Protein AF-A0A292PUA2-F1 (afdb_monomer)

Sequence (79 aa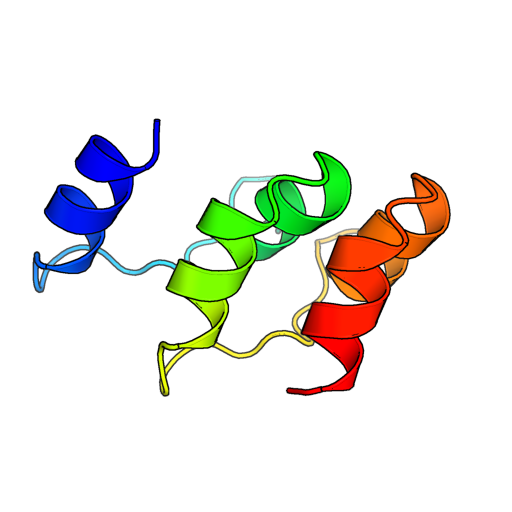):
RTEALQLLLERADVDPNLADSDGQRPLVWAAEKGRTEVLQLLLERADLDPNLADNYGRTPLRWAISRGNTKAIQLLLER

Structure (mmCIF, N/CA/C/O backbone):
data_AF-A0A292PUA2-F1
#
_entry.id   AF-A0A292PUA2-F1
#
loop_
_atom_site.group_PDB
_atom_site.id
_atom_site.type_symbol
_atom_site.label_atom_id
_atom_site.label_alt_id
_atom_site.label_comp_id
_atom_site.label_asym_id
_atom_site.label_entity_id
_atom_site.label_seq_id
_atom_site.pdbx_PDB_ins_code
_atom_site.Cartn_x
_atom_site.Cartn_y
_atom_site.Cartn_z
_atom_site.occupancy
_atom_site.B_iso_or_equiv
_atom_site.auth_seq_id
_atom_site.auth_comp_id
_atom_site.auth_asym_id
_atom_site.auth_atom_id
_atom_site.pdbx_PDB_model_num
ATOM 1 N N . ARG A 1 1 ? -7.890 13.116 1.920 1.00 68.19 1 ARG A N 1
ATOM 2 C CA . ARG A 1 1 ? -9.343 13.066 1.674 1.00 68.19 1 ARG A CA 1
ATOM 3 C C . ARG A 1 1 ? -9.589 11.905 0.721 1.00 68.19 1 ARG A C 1
ATOM 5 O O . ARG A 1 1 ? -9.006 11.916 -0.355 1.00 68.19 1 ARG A O 1
ATOM 12 N N . THR A 1 2 ? -10.298 10.871 1.166 1.00 89.56 2 THR A N 1
ATOM 13 C CA . THR A 1 2 ? -10.465 9.574 0.476 1.00 89.56 2 THR A CA 1
ATOM 14 C C . THR A 1 2 ? -11.691 9.510 -0.439 1.00 89.56 2 THR A C 1
ATOM 16 O O . THR A 1 2 ? -11.811 8.572 -1.215 1.00 89.56 2 THR A O 1
ATOM 19 N N . GLU A 1 3 ? -12.552 10.527 -0.415 1.00 91.56 3 GLU A N 1
ATOM 20 C CA . GLU A 1 3 ? -13.801 10.609 -1.194 1.00 91.56 3 GLU A CA 1
ATOM 21 C C . GLU A 1 3 ? -13.588 10.346 -2.698 1.00 91.56 3 GLU A C 1
ATOM 23 O O . GLU A 1 3 ? -14.307 9.560 -3.304 1.00 91.56 3 GLU A O 1
ATOM 28 N N . ALA A 1 4 ? -12.550 10.934 -3.304 1.00 91.75 4 ALA A N 1
ATOM 29 C CA . ALA A 1 4 ? -12.243 10.709 -4.719 1.00 91.75 4 ALA A CA 1
ATOM 30 C C . ALA A 1 4 ? -11.839 9.253 -5.021 1.00 91.75 4 ALA A C 1
ATOM 32 O O . ALA A 1 4 ? -12.153 8.739 -6.088 1.00 91.75 4 ALA A O 1
ATOM 33 N N . LEU A 1 5 ? -11.159 8.583 -4.083 1.00 91.12 5 LEU A N 1
ATOM 34 C CA . LEU A 1 5 ? -10.803 7.172 -4.226 1.00 91.12 5 LEU A CA 1
ATOM 35 C C . LEU A 1 5 ? -12.047 6.287 -4.141 1.00 91.12 5 LEU A C 1
ATOM 37 O O . LEU A 1 5 ? -12.178 5.373 -4.944 1.00 91.12 5 LEU A O 1
ATOM 41 N N . GLN A 1 6 ? -12.959 6.569 -3.209 1.00 91.62 6 GLN A N 1
ATOM 42 C CA . GLN A 1 6 ? -14.216 5.825 -3.082 1.00 91.62 6 GLN A CA 1
ATOM 43 C C . GLN A 1 6 ? -15.030 5.906 -4.377 1.00 91.62 6 GLN A C 1
ATOM 45 O O . GLN A 1 6 ? -15.382 4.872 -4.936 1.00 91.62 6 GLN A O 1
ATOM 50 N N . LEU A 1 7 ? -15.193 7.114 -4.929 1.00 93.31 7 LEU A N 1
ATOM 51 C CA . LEU A 1 7 ? -15.876 7.319 -6.211 1.00 93.31 7 LEU A CA 1
ATOM 52 C C . LEU A 1 7 ? -15.209 6.574 -7.378 1.00 93.31 7 LEU A C 1
ATOM 54 O O . LEU A 1 7 ? -15.895 6.133 -8.295 1.00 93.31 7 LEU A O 1
ATOM 58 N N . LEU A 1 8 ? -13.878 6.437 -7.375 1.00 91.31 8 LEU A N 1
ATOM 59 C CA . LEU A 1 8 ? -13.168 5.658 -8.394 1.00 91.31 8 LEU A CA 1
ATOM 60 C C . LEU A 1 8 ? -13.378 4.151 -8.212 1.00 91.31 8 LEU A C 1
ATOM 62 O O . LEU A 1 8 ? -13.618 3.460 -9.195 1.00 91.31 8 LEU A O 1
ATOM 66 N N . LEU A 1 9 ? -13.311 3.647 -6.977 1.00 89.44 9 LEU A N 1
ATOM 67 C CA . LEU A 1 9 ? -13.443 2.217 -6.676 1.00 89.44 9 LEU A CA 1
ATOM 68 C C . LEU A 1 9 ? -14.862 1.671 -6.896 1.00 89.44 9 LEU A C 1
ATOM 70 O O . LEU A 1 9 ? -15.011 0.464 -7.081 1.00 89.44 9 LEU A O 1
ATOM 74 N N . GLU A 1 10 ? -15.880 2.535 -6.896 1.00 90.38 10 GLU A N 1
ATOM 75 C CA . GLU A 1 10 ? -17.266 2.190 -7.248 1.00 90.38 10 GLU A CA 1
ATOM 76 C C . GLU A 1 10 ? -17.461 1.918 -8.747 1.00 90.38 10 GLU A C 1
ATOM 78 O O . GLU A 1 10 ? -18.462 1.320 -9.150 1.00 90.38 10 GLU A O 1
ATOM 83 N N . ARG A 1 11 ? -16.523 2.343 -9.601 1.00 91.88 11 ARG A N 1
ATOM 84 C CA . ARG A 1 11 ? -16.640 2.140 -11.042 1.00 91.88 11 ARG A CA 1
ATOM 85 C C . ARG A 1 11 ? -16.148 0.754 -11.445 1.00 91.88 11 ARG A C 1
ATOM 87 O O . ARG A 1 11 ? -15.052 0.337 -11.085 1.00 91.88 11 ARG A O 1
ATOM 94 N N . ALA A 1 12 ? -16.929 0.073 -12.281 1.00 87.56 12 ALA A N 1
ATOM 95 C CA . ALA A 1 12 ? -16.593 -1.264 -12.774 1.00 87.56 12 ALA A CA 1
ATOM 96 C C . ALA A 1 12 ? -15.386 -1.296 -13.734 1.00 87.56 12 ALA A C 1
ATOM 98 O O . ALA A 1 12 ? -14.809 -2.358 -13.943 1.00 87.56 12 ALA A O 1
ATOM 99 N N . ASP A 1 13 ? -15.013 -0.160 -14.333 1.00 89.81 13 ASP A N 1
ATOM 100 C CA . ASP A 1 13 ? -13.887 -0.040 -15.268 1.00 89.81 13 ASP A CA 1
ATOM 101 C C . ASP A 1 13 ? -12.546 0.276 -14.583 1.00 89.81 13 ASP A C 1
ATOM 103 O O . ASP A 1 13 ? -11.522 0.378 -15.257 1.00 89.81 13 ASP A O 1
ATOM 107 N N . VAL A 1 14 ? -12.536 0.433 -13.256 1.00 88.56 14 VAL A N 1
ATOM 108 C CA . VAL A 1 14 ? -11.328 0.723 -12.479 1.00 88.56 14 VAL A CA 1
AT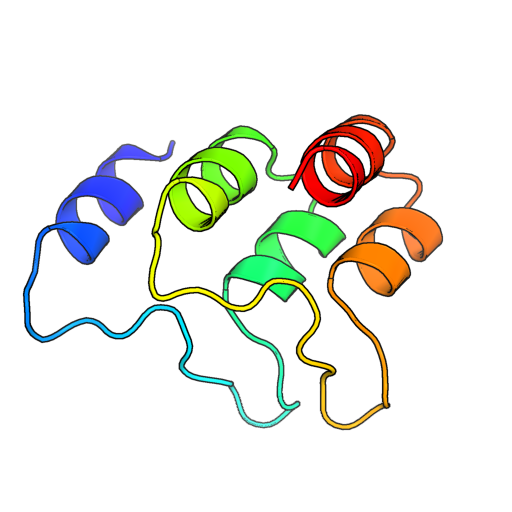OM 109 C C . VAL A 1 14 ? -10.795 -0.560 -11.853 1.00 88.56 14 VAL A C 1
ATOM 111 O O . VAL A 1 14 ? -11.428 -1.150 -10.979 1.00 88.56 14 VAL A O 1
ATOM 114 N N . ASP A 1 15 ? -9.586 -0.948 -12.254 1.00 88.75 15 ASP A N 1
ATOM 115 C CA . ASP A 1 15 ? -8.838 -2.033 -11.624 1.00 88.75 15 ASP A CA 1
ATOM 116 C C . ASP A 1 15 ? -7.763 -1.462 -10.669 1.00 88.75 15 ASP A C 1
ATOM 118 O O . ASP A 1 15 ? -6.763 -0.893 -11.124 1.00 88.75 15 ASP A O 1
ATOM 122 N N . PRO A 1 16 ? -7.929 -1.594 -9.336 1.00 86.69 16 PRO A N 1
ATOM 123 C CA . PRO A 1 16 ? -6.961 -1.102 -8.357 1.00 86.69 16 PRO A CA 1
ATOM 124 C C . PRO A 1 16 ? -5.694 -1.966 -8.257 1.00 86.69 16 PRO A C 1
ATOM 126 O O . PRO A 1 16 ? -4.796 -1.630 -7.485 1.00 86.69 16 PRO A O 1
ATOM 129 N N . ASN A 1 17 ? -5.604 -3.069 -9.005 1.00 86.75 17 ASN A N 1
ATOM 130 C CA . ASN A 1 17 ? -4.422 -3.924 -9.079 1.00 86.75 17 ASN A CA 1
ATOM 131 C C . ASN A 1 17 ? -3.443 -3.520 -10.187 1.00 86.75 17 ASN A C 1
ATOM 133 O O . ASN A 1 17 ? -2.363 -4.113 -10.278 1.00 86.75 17 ASN A O 1
ATOM 137 N N . LEU A 1 18 ? -3.785 -2.526 -11.012 1.00 90.88 18 LEU A N 1
ATOM 138 C CA . LEU A 1 18 ? -2.895 -2.054 -12.064 1.00 90.88 18 LEU A CA 1
ATOM 139 C C . LEU A 1 18 ? -1.596 -1.511 -11.470 1.00 90.88 18 LEU A C 1
ATOM 141 O O . LEU A 1 18 ? -1.590 -0.708 -10.533 1.00 90.88 18 LEU A O 1
ATOM 145 N N . ALA A 1 19 ? -0.494 -1.985 -12.036 1.00 93.88 19 ALA A N 1
ATOM 146 C CA . ALA A 1 19 ? 0.839 -1.559 -11.672 1.00 93.88 19 ALA A CA 1
ATOM 147 C C . ALA A 1 19 ? 1.313 -0.437 -12.600 1.00 93.88 19 ALA A C 1
ATOM 149 O O . ALA A 1 19 ? 1.022 -0.442 -13.798 1.00 93.88 19 ALA A O 1
ATOM 150 N N . ASP A 1 20 ? 2.062 0.510 -12.046 1.00 95.00 20 ASP A N 1
ATOM 151 C CA . ASP A 1 20 ? 2.814 1.482 -12.830 1.00 95.00 20 ASP A CA 1
ATOM 152 C C . ASP A 1 20 ? 4.084 0.861 -13.449 1.00 95.00 20 ASP A C 1
ATOM 154 O O . ASP A 1 20 ? 4.323 -0.349 -13.384 1.00 95.00 20 ASP A O 1
ATOM 158 N N . SER A 1 21 ? 4.918 1.695 -14.074 1.00 97.12 21 SER A N 1
ATOM 159 C CA . SER A 1 21 ? 6.162 1.270 -14.728 1.00 97.12 21 SER A CA 1
ATOM 160 C C . SER A 1 21 ? 7.179 0.623 -13.784 1.00 97.12 21 SER A C 1
ATOM 162 O O . SER A 1 21 ? 8.034 -0.132 -14.243 1.00 97.12 21 SER A O 1
ATOM 164 N N . ASP A 1 22 ? 7.095 0.898 -12.483 1.00 96.0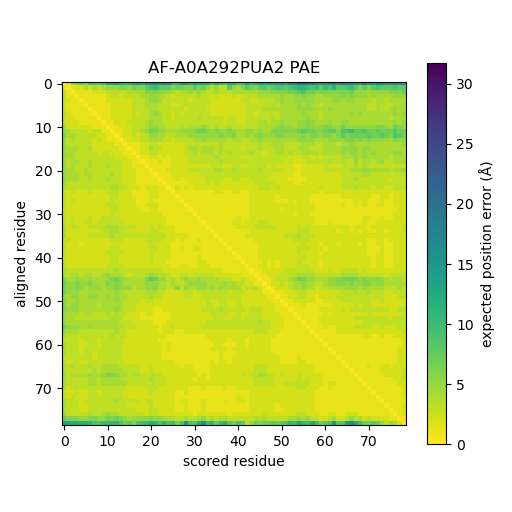0 22 ASP A N 1
ATOM 165 C CA . ASP A 1 22 ? 7.956 0.311 -11.457 1.00 96.00 22 ASP A CA 1
ATOM 166 C C . ASP A 1 22 ? 7.351 -0.967 -10.854 1.00 96.00 22 ASP A C 1
ATOM 168 O O . ASP A 1 22 ? 7.922 -1.563 -9.938 1.00 96.00 22 ASP A O 1
ATOM 172 N N . GLY A 1 23 ? 6.208 -1.426 -11.369 1.00 95.94 23 GLY A N 1
ATOM 173 C CA . GLY A 1 23 ? 5.476 -2.552 -10.803 1.00 95.94 23 GLY A CA 1
ATOM 174 C C . GLY A 1 23 ? 4.713 -2.169 -9.530 1.00 95.94 23 GLY A C 1
ATOM 175 O O . GLY A 1 23 ? 4.178 -3.047 -8.852 1.00 95.94 23 GLY A O 1
ATOM 176 N N . GLN A 1 24 ? 4.659 -0.881 -9.173 1.00 95.50 24 GLN A N 1
ATOM 177 C CA . GLN A 1 24 ? 4.000 -0.434 -7.955 1.00 95.50 24 GLN A CA 1
ATOM 178 C C . GLN A 1 24 ? 2.506 -0.2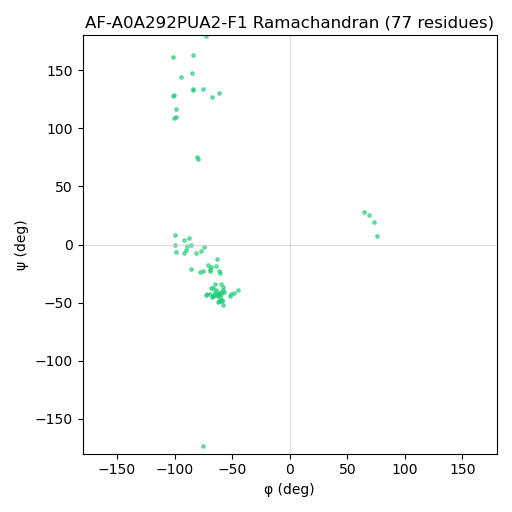65 -8.186 1.00 95.50 24 GLN A C 1
ATOM 180 O O . GLN A 1 24 ? 2.044 0.326 -9.158 1.00 95.50 24 GLN A O 1
ATOM 185 N N . ARG A 1 25 ? 1.737 -0.805 -7.247 1.00 95.12 25 ARG A N 1
ATOM 186 C CA . ARG A 1 25 ? 0.274 -0.760 -7.239 1.00 95.12 25 ARG A CA 1
ATOM 187 C C . ARG A 1 25 ? -0.213 0.307 -6.261 1.00 95.12 25 ARG A C 1
ATOM 189 O O . ARG A 1 25 ? 0.524 0.648 -5.331 1.00 95.12 25 ARG A O 1
ATOM 196 N N . PRO A 1 26 ? -1.467 0.780 -6.367 1.00 95.12 26 PRO A N 1
ATOM 197 C CA . PRO A 1 26 ? -2.067 1.695 -5.395 1.00 95.12 26 PRO A CA 1
ATOM 198 C C . PRO A 1 26 ? -1.832 1.306 -3.924 1.00 95.12 26 PRO A C 1
ATOM 200 O O . PRO A 1 26 ? -1.529 2.171 -3.099 1.00 95.12 26 PRO A O 1
ATOM 203 N N . LEU A 1 27 ? -1.884 0.007 -3.598 1.00 96.25 27 LEU A N 1
ATOM 204 C CA . LEU A 1 27 ? -1.621 -0.490 -2.245 1.00 96.25 27 LEU A CA 1
ATOM 205 C C . LEU A 1 27 ? -0.169 -0.244 -1.783 1.00 96.25 27 LEU A C 1
ATOM 207 O O . LEU A 1 27 ? 0.048 0.132 -0.630 1.00 96.25 27 LEU A O 1
ATOM 211 N N . VAL A 1 28 ? 0.820 -0.397 -2.674 1.00 97.00 28 VAL A N 1
ATOM 212 C CA . VAL A 1 28 ? 2.240 -0.113 -2.386 1.00 97.00 28 VAL A CA 1
ATOM 213 C C . VAL A 1 28 ? 2.413 1.355 -2.012 1.00 97.00 28 VAL A C 1
ATOM 215 O O . VAL A 1 28 ? 2.992 1.664 -0.970 1.00 97.00 28 VAL A O 1
ATOM 218 N N . TRP A 1 29 ? 1.843 2.258 -2.809 1.00 96.12 29 TRP A N 1
ATOM 219 C CA . TRP A 1 29 ? 1.890 3.695 -2.550 1.00 96.12 29 TRP A CA 1
ATOM 220 C C . TRP A 1 29 ? 1.208 4.067 -1.227 1.00 96.12 29 TRP A C 1
ATOM 222 O O . TRP A 1 29 ? 1.743 4.862 -0.449 1.00 96.12 29 TRP A O 1
ATOM 232 N N . ALA A 1 30 ? 0.053 3.470 -0.923 1.00 96.31 30 ALA A N 1
ATOM 233 C CA . ALA A 1 30 ? -0.646 3.699 0.340 1.00 96.31 30 ALA A CA 1
ATOM 234 C C . ALA A 1 30 ? 0.186 3.246 1.553 1.00 96.31 30 ALA A C 1
ATOM 236 O O . ALA A 1 30 ? 0.289 3.981 2.541 1.00 96.31 30 ALA A O 1
ATOM 237 N N . ALA A 1 31 ? 0.825 2.078 1.452 1.00 97.75 31 ALA A N 1
ATOM 238 C CA . ALA A 1 31 ? 1.684 1.507 2.483 1.00 97.75 31 ALA A CA 1
ATOM 239 C C . ALA A 1 31 ? 2.970 2.324 2.685 1.00 97.75 31 ALA A C 1
ATOM 241 O O . ALA A 1 31 ? 3.337 2.645 3.818 1.00 97.75 31 ALA A O 1
ATOM 242 N N . GLU A 1 32 ? 3.626 2.729 1.594 1.00 96.75 32 GLU A N 1
ATOM 243 C CA . GLU A 1 32 ? 4.840 3.547 1.613 1.00 96.75 32 GLU A CA 1
ATOM 244 C C . GLU A 1 32 ? 4.582 4.939 2.214 1.00 96.75 32 GLU A C 1
ATOM 246 O O . GLU A 1 32 ? 5.369 5.437 3.020 1.00 96.75 32 GLU A O 1
ATOM 251 N N . LYS A 1 33 ? 3.469 5.585 1.848 1.00 96.25 33 LYS A N 1
ATOM 252 C CA . LYS A 1 33 ? 3.128 6.933 2.332 1.00 96.25 33 LYS A CA 1
ATOM 253 C C . LYS A 1 33 ? 2.389 6.937 3.674 1.00 96.25 33 LYS A C 1
ATOM 255 O O . LYS A 1 33 ? 2.025 8.012 4.148 1.00 96.25 33 LYS A O 1
ATOM 260 N N . GLY A 1 34 ? 2.120 5.770 4.264 1.00 96.00 34 GLY A N 1
ATOM 261 C CA . GLY A 1 34 ? 1.408 5.652 5.539 1.00 96.00 34 GLY A CA 1
ATOM 262 C C . GLY A 1 34 ? -0.037 6.156 5.471 1.00 96.00 34 GLY A C 1
ATOM 263 O O . GLY A 1 34 ? -0.580 6.631 6.467 1.00 96.00 34 GLY A O 1
ATOM 264 N N . ARG A 1 35 ? -0.668 6.096 4.292 1.00 96.44 35 ARG A N 1
ATOM 265 C CA . ARG A 1 35 ? -2.047 6.551 4.063 1.00 96.44 35 ARG A CA 1
ATOM 266 C C . ARG A 1 35 ? -3.024 5.481 4.550 1.00 96.44 35 ARG A C 1
ATOM 268 O O . ARG A 1 35 ? -3.636 4.791 3.745 1.00 96.44 35 ARG A O 1
ATOM 275 N N . THR A 1 36 ? -3.160 5.341 5.865 1.00 95.81 36 THR A N 1
ATOM 276 C CA . THR A 1 36 ? -3.907 4.242 6.504 1.00 95.81 36 THR A CA 1
ATOM 277 C C . THR A 1 36 ? -5.360 4.133 6.053 1.00 95.81 36 THR A C 1
ATOM 279 O O . THR A 1 36 ? -5.813 3.031 5.791 1.00 95.81 36 THR A O 1
ATOM 282 N N . GLU A 1 37 ? -6.073 5.250 5.889 1.00 95.81 37 GLU A N 1
ATOM 283 C CA . GLU A 1 37 ? -7.468 5.234 5.412 1.00 95.81 37 GLU A CA 1
ATOM 284 C C . GLU A 1 37 ? -7.579 4.718 3.969 1.00 95.81 37 GLU A C 1
ATOM 286 O O . GLU A 1 37 ? -8.462 3.932 3.650 1.00 95.81 37 GLU A O 1
ATOM 291 N N . VAL A 1 38 ? -6.656 5.129 3.092 1.00 95.75 38 VAL A N 1
ATOM 292 C CA . VAL A 1 38 ? -6.582 4.630 1.708 1.00 95.75 38 VAL A CA 1
ATOM 293 C C . VAL A 1 38 ? -6.231 3.145 1.700 1.00 95.75 38 VAL A C 1
ATOM 295 O O . VAL A 1 38 ? -6.828 2.376 0.957 1.00 95.75 38 VAL A O 1
ATOM 298 N N . LEU A 1 39 ? -5.265 2.751 2.530 1.00 95.75 39 LEU A N 1
ATOM 299 C CA . LEU A 1 39 ? -4.821 1.369 2.655 1.00 95.75 39 LEU A CA 1
ATOM 300 C C . LEU A 1 39 ? -5.972 0.463 3.105 1.00 95.75 39 LEU A C 1
ATOM 302 O O . LEU A 1 39 ? -6.189 -0.576 2.496 1.00 95.75 39 LEU A O 1
ATOM 306 N N . GLN A 1 40 ? -6.742 0.889 4.107 1.00 95.38 40 GLN A N 1
ATOM 307 C CA . GLN A 1 40 ? -7.904 0.157 4.602 1.00 95.38 40 GLN A CA 1
ATOM 308 C C . GLN A 1 40 ? -8.979 -0.007 3.517 1.00 95.38 40 GLN A C 1
ATOM 310 O O . GLN A 1 40 ? -9.389 -1.132 3.250 1.00 95.38 40 GLN A O 1
ATOM 315 N N . LEU A 1 41 ? -9.349 1.076 2.821 1.00 94.06 41 LEU A N 1
ATOM 316 C CA . LEU A 1 41 ? -10.327 1.021 1.723 1.00 94.06 41 LEU A CA 1
ATOM 317 C C . LEU A 1 41 ? -9.909 0.063 0.598 1.00 94.06 41 LEU A C 1
ATOM 319 O O . LEU A 1 41 ? -10.749 -0.603 0.001 1.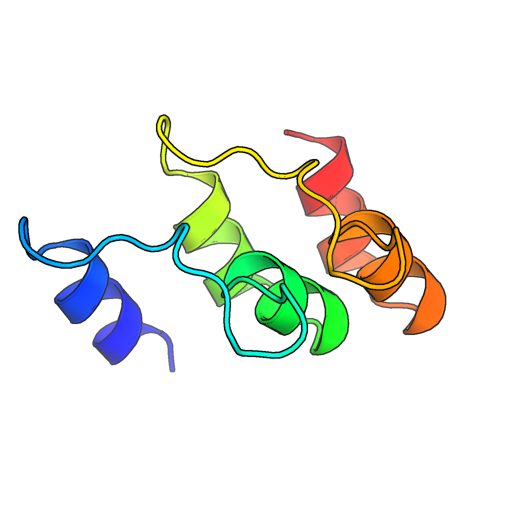00 94.06 41 LEU A O 1
ATOM 323 N N . LEU A 1 42 ? -8.611 -0.011 0.293 1.00 94.00 42 LEU A N 1
ATOM 324 C CA . LEU A 1 42 ? -8.098 -0.953 -0.700 1.00 94.00 42 LEU A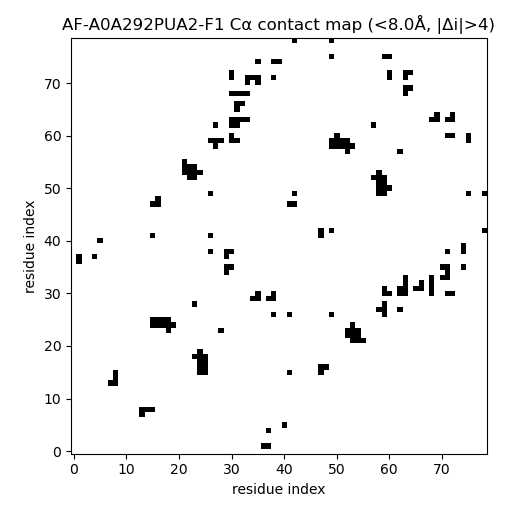 CA 1
ATOM 325 C C . LEU A 1 42 ? -8.129 -2.399 -0.179 1.00 94.00 42 LEU A C 1
ATOM 327 O O . LEU A 1 42 ? -8.534 -3.290 -0.917 1.00 94.00 42 LEU A O 1
ATOM 331 N N . LEU A 1 43 ? -7.740 -2.645 1.077 1.00 93.62 43 LEU A N 1
ATOM 332 C CA . LEU A 1 43 ? -7.709 -3.992 1.672 1.00 93.62 43 LEU A CA 1
ATOM 333 C C . LEU A 1 43 ? -9.107 -4.592 1.900 1.00 93.62 43 LEU A C 1
ATOM 335 O O . LEU A 1 43 ? -9.240 -5.816 1.960 1.00 93.62 43 LEU A O 1
ATOM 339 N N . GLU A 1 44 ? -10.153 -3.772 1.999 1.00 91.62 44 GLU A N 1
ATOM 340 C CA . GLU A 1 44 ? -11.551 -4.231 2.064 1.00 91.62 44 GLU A CA 1
ATOM 341 C C . GLU A 1 44 ? -12.003 -4.950 0.782 1.00 91.62 44 GLU A C 1
ATOM 343 O O . GLU A 1 44 ? -12.965 -5.721 0.802 1.00 91.62 44 GLU A O 1
ATOM 348 N N . ARG A 1 45 ? -11.290 -4.761 -0.333 1.00 88.12 45 ARG A N 1
ATOM 349 C CA . ARG A 1 45 ? -11.584 -5.447 -1.588 1.00 88.12 45 ARG A CA 1
ATOM 350 C C . ARG A 1 45 ? -11.127 -6.905 -1.566 1.00 88.12 45 ARG A C 1
ATOM 352 O O . ARG A 1 45 ? -10.006 -7.225 -1.176 1.00 88.12 45 ARG A O 1
ATOM 359 N N . ALA A 1 46 ? -12.004 -7.801 -2.012 1.00 85.88 46 ALA A N 1
ATOM 360 C CA . ALA A 1 46 ? -11.732 -9.239 -2.055 1.00 85.88 46 ALA A CA 1
ATOM 361 C C . ALA A 1 46 ? -10.844 -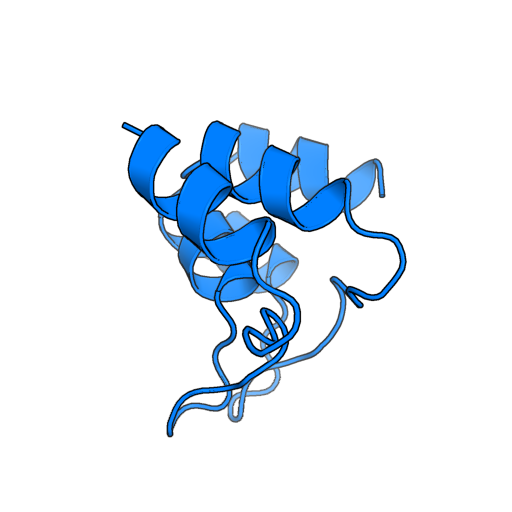9.658 -3.241 1.00 85.88 46 ALA A C 1
ATOM 363 O O . ALA A 1 46 ? -10.189 -10.692 -3.176 1.00 85.88 46 ALA A O 1
ATOM 364 N N . ASP A 1 47 ? -10.822 -8.863 -4.312 1.00 86.19 47 ASP A N 1
ATOM 365 C CA . ASP A 1 47 ? -10.064 -9.090 -5.548 1.00 86.19 47 ASP A CA 1
ATOM 366 C C . ASP A 1 47 ? -8.629 -8.533 -5.499 1.00 86.19 47 ASP A C 1
ATOM 368 O O . ASP A 1 47 ? -7.918 -8.553 -6.504 1.00 86.19 47 ASP A O 1
ATOM 372 N N . LEU A 1 48 ? -8.190 -8.025 -4.346 1.00 88.06 48 LEU A N 1
ATOM 373 C CA . LEU A 1 48 ? -6.867 -7.440 -4.162 1.00 88.06 48 LEU A CA 1
ATOM 374 C C . LEU A 1 48 ? -5.919 -8.434 -3.479 1.00 88.06 48 LEU A C 1
ATOM 376 O O . LEU A 1 48 ? -6.225 -8.955 -2.408 1.00 88.06 48 LEU A O 1
ATOM 380 N N . ASP A 1 49 ? -4.741 -8.648 -4.068 1.00 89.56 49 ASP A N 1
ATOM 381 C CA . ASP A 1 49 ? -3.658 -9.417 -3.444 1.00 89.56 49 ASP A CA 1
ATOM 382 C C . ASP A 1 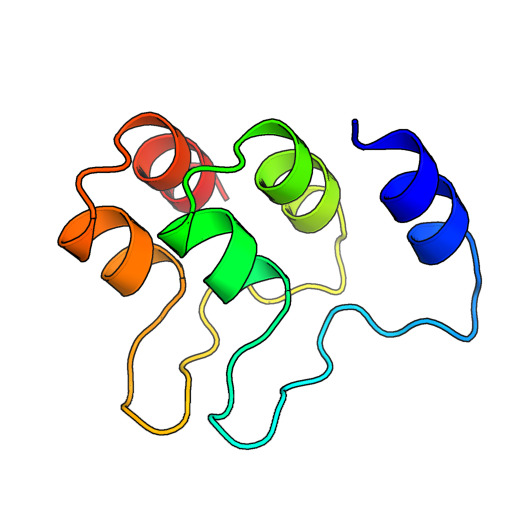49 ? -2.629 -8.459 -2.809 1.00 89.56 49 ASP A C 1
ATOM 384 O O . ASP A 1 49 ? -1.899 -7.762 -3.529 1.00 89.56 49 ASP A O 1
ATOM 388 N N . PRO A 1 50 ? -2.549 -8.399 -1.464 1.00 91.69 50 PRO A N 1
ATOM 389 C CA . PRO A 1 50 ? -1.675 -7.466 -0.766 1.00 91.69 50 PRO A CA 1
ATOM 390 C C . PRO A 1 50 ? -0.198 -7.879 -0.762 1.00 91.69 50 PRO A C 1
ATOM 392 O O . PRO A 1 50 ? 0.644 -7.107 -0.295 1.00 91.69 50 PRO A O 1
ATOM 395 N N . ASN A 1 51 ? 0.139 -9.067 -1.271 1.00 93.38 51 ASN A N 1
ATOM 396 C CA . ASN A 1 51 ? 1.497 -9.610 -1.244 1.00 93.38 51 ASN A CA 1
ATOM 397 C C . ASN A 1 51 ? 2.256 -9.434 -2.560 1.00 93.38 51 ASN A C 1
ATOM 399 O O . ASN A 1 51 ? 3.424 -9.821 -2.649 1.00 93.38 51 ASN A O 1
ATOM 403 N N . LEU A 1 52 ? 1.635 -8.831 -3.575 1.00 93.69 52 LEU A N 1
ATOM 404 C CA . LEU A 1 52 ? 2.275 -8.654 -4.871 1.00 93.69 52 LEU A CA 1
ATOM 405 C C . LEU A 1 52 ? 3.448 -7.681 -4.779 1.00 93.69 52 LEU A C 1
ATOM 407 O O . LEU A 1 52 ? 3.338 -6.566 -4.263 1.00 93.69 52 LEU A O 1
ATOM 411 N N . ALA A 1 53 ? 4.593 -8.152 -5.264 1.00 95.06 53 ALA A N 1
ATOM 412 C CA . ALA A 1 53 ? 5.836 -7.410 -5.256 1.00 95.06 53 ALA A CA 1
ATOM 413 C C . ALA A 1 53 ? 5.943 -6.486 -6.474 1.00 95.06 53 ALA A C 1
ATOM 415 O O . ALA A 1 53 ? 5.468 -6.816 -7.562 1.00 95.06 53 ALA A O 1
ATOM 416 N N . ASP A 1 54 ? 6.606 -5.350 -6.276 1.00 96.25 54 ASP A N 1
ATOM 417 C CA . ASP A 1 54 ? 7.023 -4.466 -7.361 1.00 96.25 54 ASP A CA 1
ATOM 418 C C . ASP A 1 54 ? 8.203 -5.051 -8.164 1.00 96.25 54 ASP A C 1
ATOM 420 O O . ASP A 1 54 ? 8.732 -6.123 -7.845 1.00 96.25 54 ASP A O 1
ATOM 424 N N . ASN A 1 55 ? 8.664 -4.334 -9.195 1.00 97.62 55 ASN A N 1
ATOM 425 C CA . ASN A 1 55 ? 9.764 -4.785 -10.061 1.00 97.62 55 ASN A CA 1
ATOM 426 C C . ASN A 1 55 ? 11.100 -4.951 -9.313 1.00 97.62 55 ASN A C 1
ATOM 428 O O . ASN A 1 55 ? 12.044 -5.541 -9.838 1.00 97.62 55 ASN A O 1
ATOM 432 N N . TYR A 1 56 ? 11.192 -4.450 -8.080 1.00 96.25 56 TYR A N 1
ATOM 433 C CA . TYR A 1 56 ? 12.351 -4.584 -7.205 1.00 96.25 56 TYR A CA 1
ATOM 434 C C . TYR A 1 56 ? 12.184 -5.703 -6.166 1.00 96.25 56 TYR A C 1
ATOM 436 O O . TYR A 1 56 ? 12.996 -5.798 -5.241 1.00 96.25 56 TYR A O 1
ATOM 444 N N . GLY A 1 57 ? 11.132 -6.519 -6.273 1.00 96.88 57 GLY A N 1
ATOM 445 C CA . GLY A 1 57 ? 10.835 -7.598 -5.335 1.00 96.88 57 GLY A CA 1
ATOM 446 C C . GLY A 1 57 ? 10.314 -7.112 -3.978 1.00 96.88 57 GLY A C 1
ATOM 447 O O . GLY A 1 57 ? 10.408 -7.844 -2.992 1.00 96.88 57 GLY A O 1
ATOM 448 N N . ARG A 1 58 ? 9.804 -5.876 -3.876 1.00 97.50 58 ARG A N 1
ATOM 449 C CA . ARG A 1 58 ? 9.324 -5.299 -2.610 1.00 97.50 58 ARG A CA 1
ATOM 450 C C . ARG A 1 58 ? 7.803 -5.353 -2.548 1.00 97.50 58 ARG A C 1
ATOM 452 O O . ARG A 1 58 ? 7.117 -4.851 -3.430 1.00 97.50 58 ARG A O 1
ATOM 459 N N . THR A 1 59 ? 7.277 -5.914 -1.465 1.00 97.25 59 THR A N 1
ATOM 460 C CA . THR A 1 59 ? 5.837 -5.941 -1.174 1.00 97.25 59 THR A CA 1
ATOM 461 C C . THR A 1 59 ? 5.376 -4.640 -0.499 1.00 97.25 59 THR A C 1
ATOM 463 O O . THR A 1 59 ? 6.208 -3.918 0.070 1.00 97.25 59 THR A O 1
ATOM 466 N N . PRO A 1 60 ? 4.062 -4.341 -0.466 1.00 97.56 60 PRO A N 1
ATOM 467 C CA . PRO A 1 60 ? 3.511 -3.253 0.347 1.00 97.56 60 PRO A CA 1
ATOM 468 C C . PRO A 1 60 ? 4.009 -3.282 1.800 1.00 97.56 60 PRO A C 1
ATOM 470 O O . PRO A 1 60 ? 4.410 -2.250 2.341 1.00 97.56 60 PRO A O 1
ATOM 473 N N . LEU A 1 61 ? 4.088 -4.472 2.411 1.00 98.12 61 LEU A N 1
ATOM 474 C CA . LEU A 1 61 ? 4.607 -4.645 3.771 1.00 98.12 61 LEU A CA 1
ATOM 475 C C . LEU A 1 61 ? 6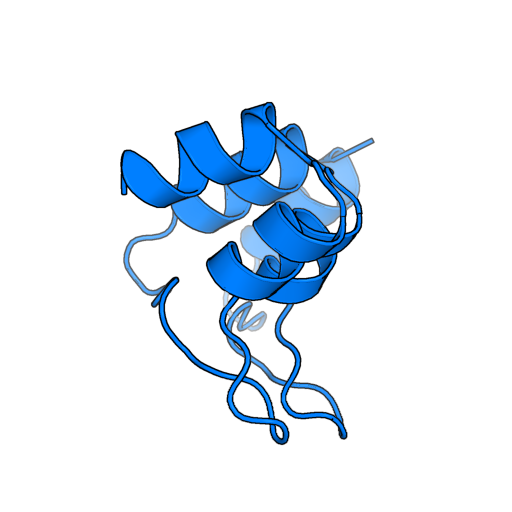.082 -4.229 3.879 1.00 98.12 61 LEU A C 1
ATOM 477 O O . LEU A 1 61 ? 6.454 -3.504 4.804 1.00 98.12 61 LEU A O 1
ATOM 481 N N . ARG A 1 62 ? 6.929 -4.622 2.917 1.00 97.94 62 ARG A N 1
ATOM 482 C CA . ARG A 1 62 ? 8.345 -4.214 2.887 1.00 97.94 62 ARG A CA 1
ATOM 483 C C . ARG A 1 62 ? 8.488 -2.693 2.813 1.00 97.94 62 ARG A C 1
ATOM 485 O O . ARG A 1 62 ? 9.347 -2.134 3.498 1.00 97.94 62 ARG A O 1
ATOM 492 N N . TRP A 1 63 ? 7.648 -2.032 2.022 1.00 98.06 63 TRP A N 1
ATOM 493 C CA . TRP A 1 63 ? 7.622 -0.574 1.919 1.00 98.06 63 TRP A CA 1
ATOM 494 C C . TRP A 1 63 ? 7.155 0.101 3.213 1.00 98.06 63 TRP A C 1
ATOM 496 O O . TRP A 1 63 ? 7.811 1.039 3.669 1.00 98.06 63 TRP A O 1
ATOM 506 N N . ALA A 1 64 ? 6.098 -0.406 3.856 1.00 98.19 64 ALA A N 1
ATOM 507 C CA . ALA A 1 64 ? 5.636 0.101 5.150 1.00 98.19 64 ALA A CA 1
ATOM 508 C C . ALA A 1 64 ? 6.719 -0.022 6.239 1.00 98.19 64 ALA A C 1
ATOM 510 O O . ALA A 1 64 ? 6.955 0.934 6.981 1.00 98.19 64 ALA A O 1
ATOM 511 N N . ILE A 1 65 ? 7.433 -1.155 6.284 1.00 98.50 65 ILE A N 1
ATOM 512 C CA . ILE A 1 65 ? 8.568 -1.385 7.194 1.00 98.50 65 ILE A CA 1
ATOM 513 C C . ILE A 1 65 ? 9.706 -0.408 6.913 1.00 98.50 65 ILE A C 1
ATOM 515 O O . ILE A 1 65 ? 10.184 0.253 7.832 1.00 98.50 65 ILE A O 1
ATOM 519 N N . SER A 1 66 ? 10.112 -0.263 5.649 1.00 97.94 66 SER A N 1
ATOM 520 C CA . SER A 1 66 ? 11.212 0.635 5.273 1.00 97.94 66 SER A CA 1
ATOM 521 C C . SER A 1 66 ? 10.940 2.101 5.620 1.00 97.94 66 SER A C 1
ATOM 523 O O . SER A 1 66 ? 11.886 2.877 5.750 1.00 97.94 66 SER A O 1
ATOM 525 N N . ARG A 1 67 ? 9.668 2.492 5.720 1.00 97.81 67 ARG A N 1
ATOM 526 C CA . ARG A 1 67 ? 9.236 3.855 6.046 1.00 97.81 67 ARG A CA 1
ATOM 527 C C . ARG A 1 67 ? 8.866 4.032 7.521 1.00 97.81 67 ARG A C 1
ATOM 529 O O . ARG A 1 67 ? 8.621 5.157 7.934 1.00 97.81 67 ARG A O 1
ATOM 536 N N . GLY A 1 68 ? 8.842 2.955 8.311 1.00 97.56 68 GLY A N 1
ATOM 537 C CA . GLY A 1 68 ? 8.441 2.995 9.719 1.00 97.56 68 GLY A CA 1
ATOM 538 C C . GLY A 1 68 ? 6.949 3.278 9.928 1.00 97.56 68 GLY A C 1
ATOM 539 O O . GLY A 1 68 ? 6.558 3.797 10.971 1.00 97.56 68 GLY A O 1
ATOM 540 N N . ASN A 1 69 ? 6.097 2.955 8.951 1.00 97.88 69 ASN A N 1
ATOM 541 C CA . ASN A 1 69 ? 4.661 3.224 9.018 1.00 97.88 69 ASN A CA 1
ATOM 542 C C . ASN A 1 69 ? 3.940 2.157 9.858 1.00 97.88 69 ASN A C 1
ATOM 544 O O . ASN A 1 69 ? 3.248 1.297 9.316 1.00 97.88 69 ASN A O 1
ATOM 548 N N . THR A 1 70 ? 4.070 2.220 11.186 1.00 97.75 70 THR A N 1
ATOM 549 C CA . THR A 1 70 ? 3.564 1.198 12.127 1.00 97.75 70 THR A CA 1
ATOM 550 C C . THR A 1 70 ? 2.095 0.835 11.923 1.00 97.75 70 THR A C 1
ATOM 552 O O . THR A 1 70 ? 1.757 -0.343 11.909 1.00 97.75 70 THR A O 1
ATOM 555 N N . LYS A 1 71 ? 1.218 1.819 11.689 1.00 97.69 71 LYS A N 1
ATOM 556 C CA . LYS A 1 71 ? -0.207 1.548 11.435 1.00 97.69 71 LYS A CA 1
ATOM 557 C C . LYS A 1 71 ? -0.443 0.803 10.117 1.00 97.69 71 LYS A C 1
ATOM 559 O O . LYS A 1 71 ? -1.302 -0.063 10.053 1.00 97.69 71 LYS A O 1
ATOM 564 N N . ALA A 1 72 ? 0.319 1.125 9.070 1.00 97.88 72 ALA A N 1
ATOM 565 C CA . ALA A 1 72 ? 0.230 0.410 7.798 1.00 97.88 72 ALA A CA 1
ATOM 566 C C . ALA A 1 72 ? 0.762 -1.025 7.927 1.00 97.88 72 ALA A C 1
ATOM 568 O O . ALA A 1 72 ? 0.180 -1.934 7.350 1.00 97.88 72 ALA A O 1
ATOM 569 N N . ILE A 1 73 ? 1.825 -1.231 8.717 1.00 98.19 73 ILE A N 1
ATOM 570 C CA . ILE A 1 73 ? 2.337 -2.569 9.049 1.00 98.19 73 ILE A CA 1
ATOM 571 C C . ILE A 1 73 ? 1.251 -3.394 9.744 1.00 98.19 73 ILE A C 1
ATOM 573 O O . ILE A 1 73 ? 1.007 -4.518 9.332 1.00 98.19 73 ILE A O 1
ATOM 577 N N . GLN A 1 74 ? 0.591 -2.832 10.761 1.00 97.81 74 GLN A N 1
ATOM 578 C CA . GLN A 1 74 ? -0.488 -3.516 11.482 1.00 97.81 74 GLN A CA 1
ATOM 579 C C . GLN A 1 74 ? -1.624 -3.922 10.537 1.00 97.81 74 GLN A C 1
ATOM 581 O O . GLN A 1 74 ? -1.935 -5.104 10.450 1.00 97.81 74 GLN A O 1
ATOM 586 N N . LEU A 1 75 ? -2.147 -2.980 9.745 1.00 96.69 75 LEU A N 1
ATOM 587 C CA . LEU A 1 75 ? -3.225 -3.254 8.786 1.00 96.69 75 LEU A CA 1
ATOM 588 C C . LEU A 1 75 ? -2.861 -4.338 7.759 1.00 96.69 75 LEU A C 1
ATOM 590 O O . LEU A 1 75 ? -3.703 -5.155 7.407 1.00 96.69 75 LEU A O 1
ATOM 594 N N . LEU A 1 76 ? -1.617 -4.352 7.272 1.00 96.25 76 LEU A N 1
ATOM 595 C CA . LEU A 1 76 ? -1.155 -5.351 6.301 1.00 96.25 76 LEU A CA 1
ATOM 596 C C . LEU A 1 76 ? -0.902 -6.732 6.919 1.00 96.25 76 LEU A C 1
ATOM 598 O O . LEU A 1 76 ? -0.889 -7.707 6.181 1.00 96.25 76 LEU A O 1
ATOM 602 N N . LEU A 1 77 ? -0.667 -6.825 8.231 1.00 95.75 77 LEU A N 1
ATOM 603 C CA . LEU A 1 77 ? -0.498 -8.101 8.941 1.00 95.75 77 LEU A CA 1
ATOM 604 C C . LEU A 1 77 ? -1.831 -8.721 9.380 1.00 95.75 77 LEU A C 1
ATOM 606 O O . LEU A 1 77 ? -1.884 -9.917 9.651 1.00 95.75 77 LEU A O 1
ATOM 610 N N . GLU A 1 78 ? -2.888 -7.917 9.482 1.00 91.81 78 GLU A N 1
ATOM 611 C CA . GLU A 1 78 ? -4.242 -8.363 9.831 1.00 91.81 78 GLU A CA 1
ATOM 612 C C . GLU A 1 78 ? -5.018 -8.941 8.636 1.00 91.81 78 GLU A C 1
ATOM 614 O O . GLU A 1 78 ? -6.123 -9.459 8.818 1.00 91.81 78 GLU A O 1
ATOM 619 N N . ARG A 1 79 ? -4.462 -8.847 7.423 1.00 79.56 79 ARG A N 1
ATOM 620 C CA . ARG A 1 79 ? -5.117 -9.222 6.169 1.00 79.56 79 ARG A CA 1
ATOM 621 C C . ARG A 1 79 ? -4.539 -10.486 5.552 1.00 79.56 79 ARG A C 1
ATOM 623 O O . ARG A 1 79 ? -5.362 -11.234 4.972 1.00 79.56 79 ARG A O 1
#

Foldseek 3Di:
DCVVVVVQVPDPPDDQCDADPQQDGQLLVCLLVLVLVSNLVQVVDPPDDQQDATPVRAGSLNNNVVNVSVSSNVSSVVD

InterPro domains:
  IPR002110 Ankyrin repeat [PF12796] (3-78)
  IPR002110 Ankyrin repeat [PS50088] (22-45)
  IPR002110 Ankyrin repeat [PS50088] (56-79)
  IPR036770 Ankyrin repeat-containing domain superfamily [G3DSA:1.25.40.20] (1-79)
  IPR036770 Ankyrin repeat-containing domain superfamily [SSF48403] (3-78)

pLDDT: mean 93.74, std 4.81, range [68.19, 98.5]

Nearest PDB structures (foldseek):
  6tmd-assembly1_A  TM=9.387E-01  e=6.048E-05  Homo sapiens
  8pef-assembly1_A  TM=9.627E-01  e=1.300E-04  Homo sapiens
  5u0k-assembly5_H  TM=9.460E-01  e=2.309E-04  Homo sapiens
  6tlh-assembly2_B  TM=9.545E-01  e=2.623E-04  Mus musculus
  1mx4-assembly1_A  TM=9.457E-01  e=2.979E-04  Homo sapiens

Mean predicted aligned error: 2.75 Å

Solvent-accessible surface area (backbone atoms only — not comparable to full-atom values): 4579 Å² total; per-residue (Å²): 132,62,66,69,56,53,64,45,67,74,36,90,88,54,68,75,77,54,53,52,98,61,38,45,26,60,57,31,55,22,18,45,70,45,36,50,72,59,35,50,64,53,66,73,41,87,92,58,72,76,74,61,48,23,76,83,70,47,24,22,55,54,37,4,58,77,60,65,24,61,68,29,38,52,58,63,71,77,107

Organism: NCBI:txid59557

Secondary structure (DSSP, 8-state):
--HHHHHHHTSTT--TT---TTS--HHHHHHHTT-HHHHHHHHT-TT--TT---TTS--HHHHHHHHT-HHHHHHHH--

Radius of gyration: 11.79 Å; Cα contacts (8 Å, |Δi|>4): 102; chains: 1; bounding box: 30×23×27 Å